Protein AF-A0A942J549-F1 (afdb_monomer)

Sequence (93 aa):
MAEHHLRRSLEALFDIGRHIIAKKGYGKPENYKQIIEKLGQHKVISPDFANKIQGMAGYRNRLGQEFCTAIARYFEIRQLKKPGKGLSDMVLY

Mean predicted aligned error: 11.93 Å

Foldseek 3Di:
DVLVVLLVVLVVLQVVLQVVCVVVVLDHDPFSLSSLVSCCVVPVDPVVVSVVCSVVSVVNVVVVVVVVVVVVVVVVVVVVPDDDDDPPPPPPD

Nearest PDB structures (foldseek):
  7aer-assembly1_B  TM=9.012E-01  e=1.333E-02  Shewanella oneidensis MR-1
  7bxo-assembly1_D  TM=8.888E-01  e=1.517E-02  Shewanella oneidensis MR-1
  7bxo-assembly1_F  TM=8.810E-01  e=2.237E-02  Shewanella oneidensis MR-1
  6m6w-assembly1_I  TM=7.567E-01  e=1.618E-02  Shewanella oneidensis MR-1
  6m6u-assembly1_I  TM=7.686E-01  e=1.727E-02  Shewanella oneidensis MR-1

Radius of gyration: 19.28 Å; Cα contacts (8 Å, |Δi|>4): 49; chains: 1; bounding box: 51×41×33 Å

pLDDT: mean 77.31, std 18.04, range [39.09, 96.62]

Secondary structure (DSSP, 8-state):
-HHHHHHHHHHHHHHHHHHHHHHHT----SSHHHHHHHHHHTTSS-HHHHHHHGGGHHHHHHHHHHHHHHHHHHHHHHHTT-----GGGSS--

Structure (mmCIF, N/CA/C/O backbone):
data_AF-A0A942J549-F1
#
_entry.id   AF-A0A942J549-F1
#
loop_
_atom_site.group_PDB
_atom_site.id
_atom_site.type_symbol
_atom_site.label_atom_id
_atom_site.label_alt_id
_atom_site.label_comp_id
_atom_site.label_asym_id
_atom_site.label_entity_id
_atom_site.label_seq_id
_atom_site.pdbx_PDB_ins_code
_atom_site.Cartn_x
_atom_site.Cartn_y
_atom_site.Cartn_z
_atom_site.occupancy
_atom_site.B_iso_or_equiv
_atom_site.auth_seq_id
_atom_site.auth_comp_id
_atom_site.auth_asym_id
_atom_site.auth_atom_id
_atom_site.pdbx_PDB_model_num
ATOM 1 N N . MET A 1 1 ? 7.550 0.473 -21.136 1.00 72.81 1 MET A N 1
ATOM 2 C CA . MET A 1 1 ? 6.103 0.804 -21.084 1.00 72.81 1 MET A CA 1
ATOM 3 C C . MET A 1 1 ? 5.384 0.093 -19.942 1.00 72.81 1 MET A C 1
ATOM 5 O O . MET A 1 1 ? 4.856 0.783 -19.082 1.00 72.81 1 MET A O 1
ATOM 9 N N . ALA A 1 2 ? 5.415 -1.243 -19.857 1.00 76.00 2 ALA A N 1
ATOM 10 C CA . ALA A 1 2 ? 4.747 -1.996 -18.781 1.00 76.00 2 ALA A CA 1
ATOM 11 C C . ALA A 1 2 ? 5.177 -1.584 -17.356 1.00 76.00 2 ALA A C 1
ATOM 13 O O . ALA A 1 2 ? 4.331 -1.360 -16.495 1.00 76.00 2 ALA A O 1
ATOM 14 N N . GLU A 1 3 ? 6.478 -1.393 -17.127 1.00 77.62 3 GLU A N 1
ATOM 15 C CA . GLU A 1 3 ? 7.022 -0.935 -15.840 1.00 77.62 3 GLU A CA 1
ATOM 16 C C . GLU A 1 3 ? 6.474 0.437 -15.409 1.00 77.62 3 GLU A C 1
ATOM 18 O O . GLU A 1 3 ? 6.066 0.620 -14.262 1.00 77.62 3 GLU A O 1
ATOM 23 N N . HIS A 1 4 ? 6.383 1.391 -16.343 1.00 77.44 4 HIS A N 1
ATOM 24 C CA . HIS A 1 4 ? 5.813 2.714 -16.076 1.00 77.44 4 HIS A CA 1
ATOM 25 C C . HIS A 1 4 ? 4.335 2.639 -15.681 1.00 77.44 4 HIS A C 1
ATOM 27 O O . HIS A 1 4 ? 3.918 3.317 -14.740 1.00 77.44 4 HIS A O 1
ATOM 33 N N . HIS A 1 5 ? 3.542 1.806 -16.361 1.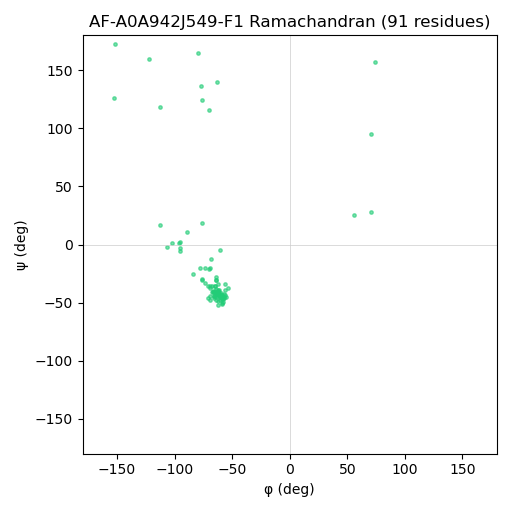00 82.25 5 HIS A N 1
ATOM 34 C CA . HIS A 1 5 ? 2.133 1.612 -16.016 1.00 82.25 5 HIS A CA 1
ATOM 35 C C . HIS A 1 5 ? 1.961 0.924 -14.658 1.00 82.25 5 HIS A C 1
ATOM 37 O O . HIS A 1 5 ? 1.116 1.348 -13.866 1.00 82.25 5 HIS A O 1
ATOM 43 N N . LEU A 1 6 ? 2.790 -0.080 -14.353 1.00 81.88 6 LEU A N 1
ATOM 44 C CA . LEU A 1 6 ? 2.790 -0.748 -13.052 1.00 81.88 6 LEU A CA 1
ATOM 45 C C . LEU A 1 6 ? 3.111 0.241 -11.928 1.00 81.88 6 LEU A C 1
ATOM 47 O O . LEU A 1 6 ? 2.376 0.324 -10.944 1.00 81.88 6 LEU A O 1
ATOM 51 N N . ARG A 1 7 ? 4.162 1.050 -12.097 1.00 83.69 7 ARG A N 1
ATOM 52 C CA . ARG A 1 7 ? 4.545 2.070 -11.116 1.00 83.69 7 ARG A CA 1
ATOM 53 C C . ARG A 1 7 ? 3.424 3.080 -10.876 1.00 83.69 7 ARG A C 1
ATOM 55 O O . ARG A 1 7 ? 3.105 3.362 -9.725 1.00 83.69 7 ARG A O 1
ATOM 62 N N . ARG A 1 8 ? 2.810 3.597 -11.943 1.00 85.62 8 ARG A N 1
ATOM 63 C CA . ARG A 1 8 ? 1.731 4.590 -11.836 1.00 85.62 8 ARG A CA 1
ATOM 64 C C . ARG A 1 8 ? 0.485 4.015 -11.160 1.00 85.62 8 ARG A C 1
ATOM 66 O O . ARG A 1 8 ? -0.161 4.701 -10.374 1.00 85.62 8 ARG A O 1
ATOM 73 N N . SER A 1 9 ? 0.190 2.742 -11.413 1.00 87.25 9 SER A N 1
ATOM 74 C CA . SER A 1 9 ? -0.902 2.025 -10.745 1.00 87.25 9 SER A CA 1
ATOM 75 C C . SER A 1 9 ? -0.627 1.839 -9.248 1.00 87.25 9 SER A C 1
ATOM 77 O O . SER A 1 9 ? -1.527 2.026 -8.434 1.00 87.25 9 SER A O 1
ATOM 79 N N . LEU A 1 10 ? 0.619 1.532 -8.868 1.00 88.56 10 LEU A N 1
ATOM 80 C CA . LEU A 1 10 ? 1.028 1.430 -7.463 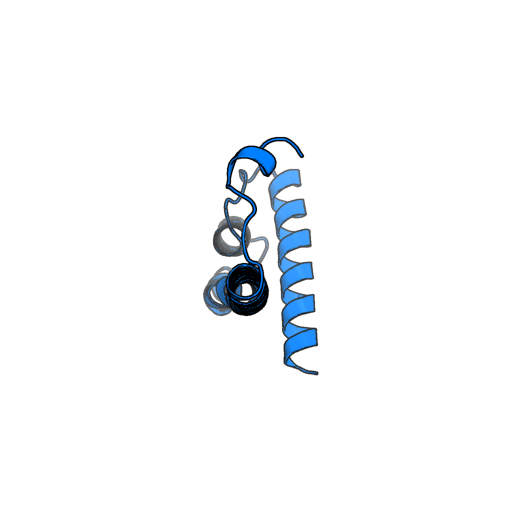1.00 88.56 10 LEU A CA 1
ATOM 81 C C . LEU A 1 10 ? 0.995 2.787 -6.746 1.00 88.56 10 LEU A C 1
ATOM 83 O O . LEU A 1 10 ? 0.539 2.856 -5.610 1.00 88.56 10 LEU A O 1
ATOM 87 N N . GLU A 1 11 ? 1.429 3.869 -7.397 1.00 88.38 11 GLU A N 1
ATOM 88 C CA . GLU A 1 11 ? 1.311 5.229 -6.847 1.00 88.38 11 GLU A CA 1
ATOM 89 C C . GLU A 1 11 ? -0.157 5.578 -6.562 1.00 88.38 11 GLU A C 1
ATOM 91 O O . GLU A 1 11 ? -0.490 5.924 -5.426 1.00 88.38 11 GLU A O 1
ATOM 96 N N . ALA A 1 12 ? -1.048 5.363 -7.536 1.00 90.75 12 ALA A N 1
ATOM 97 C CA . ALA A 1 12 ? -2.483 5.580 -7.357 1.00 90.75 12 ALA A CA 1
ATOM 98 C C . ALA A 1 12 ? -3.065 4.721 -6.219 1.00 90.75 12 ALA A C 1
ATOM 100 O O . ALA A 1 12 ? -3.808 5.230 -5.377 1.00 90.75 12 ALA A O 1
ATOM 101 N N . LEU A 1 13 ? -2.686 3.437 -6.144 1.00 91.44 13 LEU A N 1
ATOM 102 C CA . LEU A 1 13 ? -3.080 2.541 -5.054 1.00 91.44 13 LEU A CA 1
ATOM 103 C C . LEU A 1 13 ? -2.658 3.098 -3.688 1.00 91.44 13 LEU A C 1
ATOM 105 O O . LEU A 1 13 ? -3.454 3.098 -2.750 1.00 91.44 13 LEU A O 1
ATOM 109 N N . PHE A 1 14 ? -1.419 3.575 -3.556 1.00 91.75 14 PHE A N 1
ATOM 110 C CA . PHE A 1 14 ? -0.917 4.090 -2.285 1.00 91.75 14 PHE A CA 1
ATOM 111 C C . PHE A 1 14 ? -1.552 5.417 -1.888 1.00 91.75 14 PHE A C 1
ATOM 113 O O . PHE A 1 14 ? -1.766 5.636 -0.695 1.00 91.75 14 PHE A O 1
ATOM 120 N N . ASP A 1 15 ? -1.842 6.294 -2.844 1.00 92.25 15 ASP A N 1
ATOM 121 C CA . ASP A 1 15 ? -2.486 7.580 -2.573 1.00 92.25 15 ASP A CA 1
ATOM 122 C C . ASP A 1 15 ? -3.938 7.393 -2.134 1.00 92.25 15 ASP A C 1
ATOM 124 O O . ASP A 1 15 ? -4.337 7.900 -1.081 1.00 92.25 15 ASP A O 1
ATOM 128 N N . ILE A 1 16 ? -4.698 6.572 -2.864 1.00 94.19 16 ILE A N 1
ATOM 129 C CA . ILE A 1 16 ? -6.066 6.195 -2.489 1.00 94.19 16 ILE A CA 1
ATOM 130 C C . ILE A 1 16 ? -6.060 5.471 -1.140 1.00 94.19 16 ILE A C 1
ATOM 132 O O . ILE A 1 16 ? -6.848 5.797 -0.253 1.00 94.19 16 ILE A O 1
ATOM 136 N N . GLY A 1 17 ? -5.133 4.531 -0.948 1.00 93.94 17 GLY A N 1
ATOM 137 C CA . GLY A 1 17 ? -4.988 3.785 0.296 1.00 93.94 17 GLY A CA 1
ATOM 138 C C . GLY A 1 17 ? -4.738 4.686 1.504 1.00 93.94 17 GLY A C 1
ATOM 139 O O . GLY A 1 17 ? -5.426 4.562 2.518 1.00 93.94 17 GLY A O 1
ATOM 140 N N . ARG A 1 18 ? -3.809 5.645 1.386 1.00 94.44 18 ARG A N 1
ATOM 141 C CA . ARG A 1 18 ? -3.554 6.659 2.424 1.00 94.44 18 ARG A CA 1
ATOM 142 C C . ARG A 1 18 ? -4.791 7.502 2.707 1.00 94.44 18 ARG A C 1
ATOM 144 O O . ARG A 1 18 ? -5.099 7.735 3.873 1.00 94.44 18 ARG A O 1
ATOM 151 N N . HIS A 1 19 ? -5.503 7.927 1.666 1.00 95.50 19 HIS A N 1
ATOM 152 C CA . HIS A 1 19 ? -6.721 8.714 1.828 1.00 95.50 19 HIS A CA 1
ATOM 153 C C . HIS A 1 19 ? -7.804 7.939 2.594 1.00 95.50 19 HIS A C 1
ATOM 155 O O . HIS A 1 19 ? -8.394 8.473 3.534 1.00 95.50 19 HIS A O 1
ATOM 161 N N . ILE A 1 20 ? -8.025 6.664 2.257 1.00 96.00 20 ILE A N 1
ATOM 162 C CA . ILE A 1 20 ? -8.988 5.799 2.955 1.00 96.00 20 ILE A CA 1
ATOM 163 C C . ILE A 1 20 ? -8.590 5.615 4.421 1.00 96.00 20 ILE A C 1
ATOM 165 O O . ILE A 1 20 ? -9.421 5.807 5.307 1.00 96.00 20 ILE A O 1
ATOM 169 N N . ILE A 1 21 ? -7.323 5.280 4.680 1.00 96.06 21 ILE A N 1
ATOM 170 C CA . ILE A 1 21 ? -6.790 5.082 6.034 1.00 96.06 21 ILE A CA 1
ATOM 171 C C . ILE A 1 21 ? -6.986 6.337 6.892 1.00 96.06 21 ILE A C 1
ATOM 173 O O . ILE A 1 21 ? -7.460 6.230 8.024 1.00 96.06 21 ILE A O 1
ATOM 177 N N . ALA A 1 22 ? -6.682 7.519 6.347 1.00 95.62 22 ALA A N 1
ATOM 178 C CA . ALA A 1 22 ? -6.867 8.790 7.040 1.00 95.62 22 ALA A CA 1
ATOM 179 C C . ALA A 1 22 ? -8.350 9.067 7.328 1.00 95.62 22 ALA A C 1
ATOM 181 O O . ALA A 1 22 ? -8.713 9.361 8.463 1.00 95.62 22 ALA A O 1
ATOM 182 N N . LYS A 1 23 ? -9.221 8.900 6.325 1.00 96.62 23 LYS A N 1
ATOM 183 C CA . LYS A 1 23 ? -10.665 9.145 6.457 1.00 96.62 23 LYS A CA 1
ATOM 184 C C . LYS A 1 23 ? -11.343 8.200 7.450 1.00 96.62 23 LYS A C 1
ATOM 186 O O . LYS A 1 23 ? -12.341 8.567 8.061 1.00 96.62 23 LYS A O 1
ATOM 191 N N . LYS A 1 24 ? -10.835 6.975 7.586 1.00 95.00 24 LYS A N 1
ATOM 192 C CA . LYS A 1 24 ? -11.388 5.948 8.476 1.00 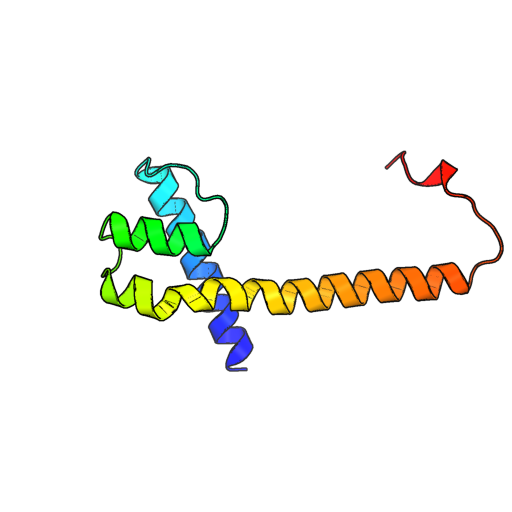95.00 24 LYS A CA 1
ATOM 193 C C . LYS A 1 24 ? -10.711 5.880 9.847 1.00 95.00 24 LYS A C 1
ATOM 195 O O . LYS A 1 24 ? -11.173 5.126 10.695 1.00 95.00 24 LYS A O 1
ATOM 200 N N . GLY A 1 25 ? -9.640 6.642 10.069 1.00 94.56 25 GLY A N 1
ATOM 201 C CA . GLY A 1 25 ? -8.927 6.657 11.346 1.00 94.56 25 GLY A CA 1
ATOM 202 C C . GLY A 1 25 ? -8.131 5.380 11.634 1.00 94.56 25 GLY A C 1
ATOM 203 O O . GLY A 1 25 ? -7.903 5.057 12.793 1.00 94.56 25 GLY A O 1
ATOM 204 N N . TYR A 1 26 ? -7.663 4.658 10.611 1.00 94.94 26 TYR A N 1
ATOM 205 C CA . TYR A 1 26 ? -6.925 3.390 10.779 1.00 94.94 26 TYR A CA 1
ATOM 206 C C . TYR A 1 26 ? -5.462 3.566 11.235 1.00 94.94 26 TYR A C 1
ATOM 208 O O . TYR A 1 26 ? -4.638 2.659 11.099 1.00 94.94 26 TYR A O 1
ATOM 216 N N . GLY A 1 27 ? -5.115 4.735 11.779 1.00 91.62 27 GLY A N 1
ATOM 217 C CA . GLY A 1 27 ? -3.753 5.113 12.160 1.00 91.62 27 GLY A CA 1
ATOM 218 C C . GLY A 1 27 ? -2.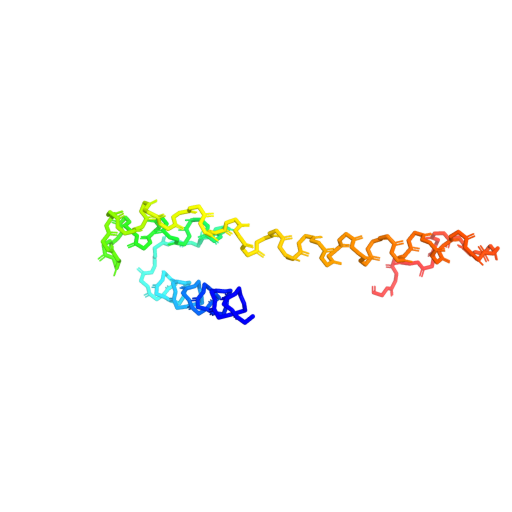855 5.448 10.964 1.00 91.62 27 GLY A C 1
ATOM 219 O O . GLY A 1 27 ? -3.093 5.021 9.835 1.00 91.62 27 GLY A O 1
ATOM 220 N N . LYS A 1 28 ? -1.797 6.228 11.201 1.00 90.81 28 LYS A N 1
ATOM 221 C CA . LYS A 1 28 ? -0.895 6.703 10.142 1.00 90.81 28 LYS A CA 1
ATOM 222 C C . LYS A 1 28 ? 0.046 5.574 9.682 1.00 90.81 28 LYS A C 1
ATOM 224 O O . LYS A 1 28 ? 0.744 5.019 10.522 1.00 90.81 28 LYS A O 1
ATOM 229 N N . PRO A 1 29 ? 0.085 5.225 8.384 1.00 90.50 29 PRO A N 1
ATOM 230 C CA . PRO A 1 29 ? 1.063 4.278 7.864 1.00 90.50 29 PRO A CA 1
ATOM 231 C C . PRO A 1 29 ? 2.434 4.956 7.721 1.00 90.50 29 PRO A C 1
ATOM 233 O O . PRO A 1 29 ? 2.526 6.075 7.214 1.00 90.50 29 PRO A O 1
ATOM 236 N N . GLU A 1 30 ? 3.495 4.270 8.134 1.00 87.44 30 GLU A N 1
ATOM 237 C CA . GLU A 1 30 ? 4.884 4.753 8.061 1.00 87.44 30 GLU A CA 1
ATOM 238 C C . GLU A 1 30 ? 5.521 4.507 6.691 1.00 87.44 30 GLU A C 1
ATOM 240 O O . GLU A 1 30 ? 6.446 5.204 6.281 1.00 87.44 30 GLU A O 1
ATOM 245 N N . ASN A 1 31 ? 5.032 3.502 5.965 1.00 86.94 31 ASN A N 1
ATOM 246 C CA . ASN A 1 31 ? 5.552 3.118 4.660 1.00 86.94 31 ASN A CA 1
ATOM 247 C C . ASN A 1 31 ? 4.461 2.478 3.786 1.00 86.94 31 ASN A C 1
ATOM 249 O O . ASN A 1 31 ? 3.350 2.192 4.234 1.00 86.94 31 ASN A O 1
ATOM 253 N N . TYR A 1 32 ? 4.787 2.233 2.516 1.00 89.31 32 TYR A N 1
ATOM 254 C CA . TYR A 1 32 ? 3.847 1.665 1.546 1.00 89.31 32 TYR A CA 1
ATOM 255 C C . TYR A 1 32 ? 3.381 0.247 1.891 1.00 89.31 32 TYR A C 1
ATOM 257 O O . TYR A 1 32 ? 2.243 -0.109 1.589 1.00 89.31 32 TYR A O 1
ATOM 265 N N . LYS A 1 33 ? 4.221 -0.552 2.559 1.00 90.81 33 LYS A N 1
ATOM 266 C CA . LYS A 1 33 ? 3.849 -1.903 2.995 1.00 90.81 33 LYS A CA 1
ATOM 267 C C . LYS A 1 33 ? 2.743 -1.839 4.052 1.00 90.81 33 LYS A C 1
ATOM 269 O O . LYS A 1 33 ? 1.741 -2.534 3.914 1.00 90.81 33 LYS A O 1
ATOM 274 N N . GLN A 1 34 ? 2.868 -0.929 5.018 1.00 93.38 34 GLN A N 1
ATOM 275 C CA . GLN A 1 34 ? 1.843 -0.704 6.039 1.00 93.38 34 GLN A CA 1
ATOM 276 C C . GLN A 1 34 ? 0.517 -0.194 5.454 1.00 93.38 34 GLN A C 1
ATOM 278 O O . GLN A 1 34 ? -0.538 -0.464 6.023 1.00 93.38 34 GLN A O 1
ATOM 283 N N . ILE A 1 35 ? 0.529 0.513 4.315 1.00 94.25 35 ILE A N 1
ATOM 284 C CA . ILE A 1 35 ? -0.717 0.879 3.615 1.00 94.25 35 ILE A CA 1
ATOM 285 C C . ILE A 1 35 ? -1.448 -0.389 3.165 1.00 94.25 35 ILE A C 1
ATOM 287 O O . ILE A 1 35 ? -2.621 -0.557 3.483 1.00 94.25 35 ILE A O 1
ATOM 291 N N . ILE A 1 36 ? -0.760 -1.297 2.465 1.00 94.12 36 ILE A N 1
ATOM 292 C CA . ILE A 1 36 ? -1.346 -2.558 1.981 1.00 94.12 36 ILE A CA 1
ATOM 293 C C . ILE A 1 36 ? -1.841 -3.411 3.158 1.00 94.12 36 ILE A C 1
ATOM 295 O O . ILE A 1 36 ? -2.960 -3.919 3.118 1.00 94.12 36 ILE A O 1
ATOM 299 N N . GLU A 1 37 ? -1.040 -3.522 4.222 1.00 94.44 37 GLU A N 1
ATOM 300 C CA . GLU A 1 37 ? -1.407 -4.255 5.440 1.00 94.44 37 GLU A CA 1
ATOM 301 C C . GLU A 1 37 ? -2.680 -3.702 6.073 1.00 94.44 37 GLU A C 1
ATOM 303 O O . GLU A 1 37 ? -3.616 -4.462 6.305 1.00 94.44 37 GLU A O 1
ATOM 308 N N . LYS A 1 38 ? -2.762 -2.385 6.294 1.00 95.44 38 LYS A N 1
ATOM 309 C CA . LYS A 1 38 ? -3.948 -1.752 6.884 1.00 95.44 38 LYS A CA 1
ATOM 310 C C . LYS A 1 38 ? -5.184 -1.930 6.004 1.00 95.44 38 LYS A C 1
ATOM 312 O O . LYS A 1 38 ? -6.260 -2.222 6.519 1.00 95.44 38 LYS A O 1
ATOM 317 N N . LEU A 1 39 ? -5.046 -1.799 4.683 1.00 95.00 39 LEU A N 1
ATOM 318 C CA . LEU A 1 39 ? -6.161 -2.028 3.760 1.00 95.00 39 LEU A CA 1
ATOM 319 C C . LEU A 1 39 ? -6.670 -3.477 3.824 1.00 95.00 39 LEU A C 1
ATOM 321 O O . LEU A 1 39 ? -7.882 -3.685 3.790 1.00 95.00 39 LEU A O 1
ATOM 325 N N . GLY A 1 40 ? -5.775 -4.461 3.953 1.00 95.50 40 GLY A N 1
ATOM 326 C CA . GLY A 1 40 ? -6.142 -5.869 4.132 1.00 95.50 40 GLY A CA 1
ATOM 327 C C . GLY A 1 40 ? -6.747 -6.165 5.509 1.00 95.50 40 GLY A C 1
ATOM 328 O O . GLY A 1 40 ? -7.803 -6.789 5.596 1.00 95.50 40 GLY A O 1
ATOM 329 N N . GLN A 1 41 ? -6.130 -5.665 6.585 1.00 96.50 41 GLN A N 1
ATOM 330 C CA . GLN A 1 41 ? -6.595 -5.820 7.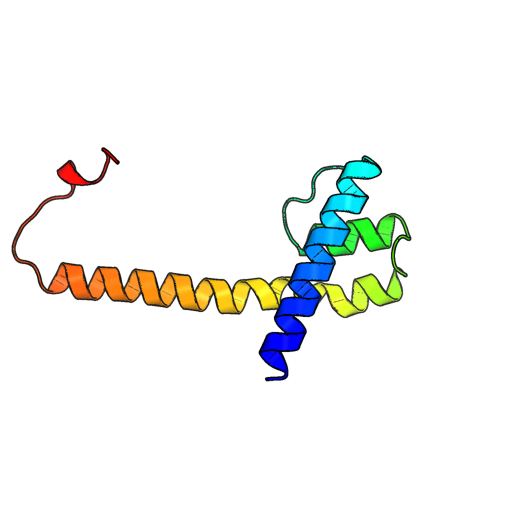973 1.00 96.50 41 GLN A CA 1
ATOM 331 C C . GLN A 1 41 ? -8.017 -5.283 8.162 1.00 96.50 41 GLN A C 1
ATOM 333 O O . GLN A 1 41 ? -8.853 -5.927 8.793 1.00 96.50 41 GLN A O 1
ATOM 338 N N . HIS A 1 42 ? -8.312 -4.125 7.566 1.00 96.19 42 HIS A N 1
ATOM 339 C CA . HIS A 1 42 ? -9.632 -3.502 7.622 1.00 96.19 42 HIS A CA 1
ATOM 340 C C . HIS A 1 42 ? -10.573 -3.947 6.493 1.00 96.19 42 HIS A C 1
ATOM 342 O O . HIS A 1 42 ? -11.639 -3.356 6.327 1.00 96.19 42 HIS A O 1
ATOM 348 N N . LYS A 1 43 ? -10.206 -4.989 5.730 1.00 95.75 43 LYS A N 1
ATOM 349 C CA . LY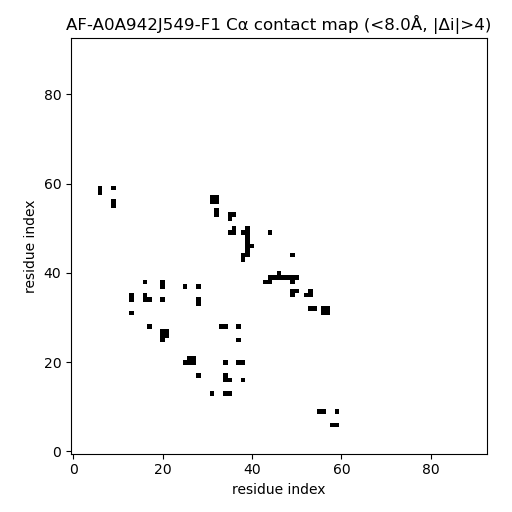S A 1 43 ? -11.016 -5.586 4.652 1.00 95.75 43 LYS A CA 1
ATOM 350 C C . LYS A 1 43 ? -11.452 -4.589 3.566 1.00 95.75 43 LYS A C 1
ATOM 352 O O . LYS A 1 43 ? -12.458 -4.804 2.898 1.00 95.75 43 LYS A O 1
ATOM 357 N N . VAL A 1 44 ? -10.697 -3.505 3.374 1.00 94.94 44 VAL A N 1
ATOM 358 C CA . VAL A 1 44 ? -10.896 -2.556 2.262 1.00 94.94 44 VAL A CA 1
ATOM 359 C C . VAL A 1 44 ? -10.523 -3.219 0.936 1.00 94.94 44 VAL A C 1
ATOM 361 O O . VAL A 1 44 ? -11.163 -2.990 -0.085 1.00 94.94 44 VAL A O 1
ATOM 364 N N . ILE A 1 45 ? -9.501 -4.070 0.973 1.00 93.38 45 ILE A N 1
ATOM 365 C CA . ILE A 1 45 ? -9.178 -5.041 -0.072 1.00 93.38 45 ILE A CA 1
ATOM 366 C C . ILE A 1 45 ? -9.184 -6.436 0.553 1.00 93.38 45 ILE A C 1
ATOM 368 O O . ILE A 1 45 ? -9.059 -6.567 1.774 1.00 93.38 45 ILE A O 1
ATOM 372 N N . SER A 1 46 ? -9.322 -7.488 -0.257 1.00 95.62 46 SER A N 1
ATOM 373 C CA . SER A 1 46 ? -9.290 -8.843 0.295 1.00 95.62 46 SER A CA 1
ATOM 374 C C . SER A 1 46 ? -7.921 -9.134 0.936 1.00 95.62 46 SER A C 1
ATOM 376 O O . SER A 1 46 ? -6.888 -8.744 0.377 1.00 95.62 46 SER A O 1
ATOM 378 N N . PRO A 1 47 ? -7.877 -9.826 2.090 1.00 92.94 47 PRO A N 1
ATOM 379 C CA . PRO A 1 47 ? -6.617 -10.186 2.741 1.00 92.94 47 PRO A CA 1
ATOM 380 C C . PRO A 1 47 ? -5.682 -10.989 1.826 1.00 92.94 47 PRO A C 1
ATOM 382 O O . PRO A 1 47 ? -4.481 -10.729 1.785 1.00 92.94 47 PRO A O 1
ATOM 385 N N . ASP A 1 48 ? -6.238 -11.899 1.022 1.00 93.69 48 ASP A N 1
ATOM 386 C CA . ASP A 1 48 ? -5.473 -12.683 0.046 1.00 93.69 48 ASP A CA 1
ATOM 387 C C . ASP A 1 48 ? -4.814 -11.799 -1.011 1.00 93.69 48 ASP A C 1
ATOM 389 O O . ASP A 1 48 ? -3.666 -12.023 -1.397 1.00 93.69 48 ASP A O 1
ATOM 393 N N . PHE A 1 49 ? -5.526 -10.772 -1.482 1.00 91.69 49 PHE A N 1
ATOM 394 C CA . PHE A 1 49 ? -4.968 -9.823 -2.433 1.00 91.69 49 PHE A CA 1
ATOM 395 C C . PHE A 1 49 ? -3.887 -8.961 -1.782 1.00 91.69 49 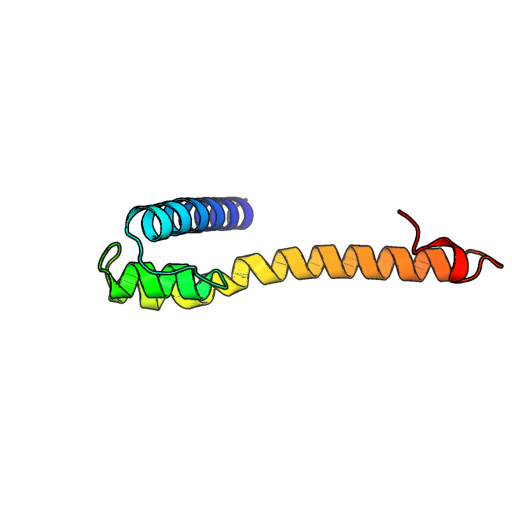PHE A C 1
ATOM 397 O O . PHE A 1 49 ? -2.810 -8.826 -2.358 1.00 91.69 49 PHE A O 1
ATOM 404 N N . ALA A 1 50 ? -4.125 -8.455 -0.567 1.00 92.94 50 ALA A N 1
ATOM 405 C CA . ALA A 1 50 ? -3.142 -7.686 0.196 1.00 92.94 50 ALA A CA 1
ATOM 406 C C . ALA A 1 50 ? -1.825 -8.460 0.386 1.00 92.94 50 ALA A C 1
ATOM 408 O O . ALA A 1 50 ? -0.747 -7.916 0.137 1.00 92.94 50 ALA A O 1
ATOM 409 N N . ASN A 1 51 ? -1.908 -9.746 0.742 1.00 92.38 51 ASN A N 1
ATOM 410 C CA . ASN A 1 51 ? -0.743 -10.620 0.884 1.00 92.38 51 ASN A CA 1
ATOM 411 C C . ASN A 1 51 ? 0.006 -10.814 -0.442 1.00 92.38 51 ASN A C 1
ATOM 413 O O . ASN A 1 51 ? 1.233 -10.736 -0.473 1.00 92.38 51 ASN A O 1
ATOM 417 N N . LYS A 1 52 ? -0.710 -11.000 -1.559 1.00 92.12 52 LYS A N 1
ATOM 418 C CA . LYS A 1 52 ? -0.091 -11.159 -2.889 1.00 92.12 52 LYS A CA 1
ATOM 419 C C . LYS A 1 52 ? 0.710 -9.931 -3.322 1.00 92.12 52 LYS A C 1
ATOM 421 O O . LYS A 1 52 ? 1.772 -10.075 -3.921 1.00 92.12 52 LYS A O 1
ATOM 426 N N . ILE A 1 53 ? 0.215 -8.726 -3.037 1.00 89.19 53 ILE A N 1
ATOM 427 C CA . ILE A 1 53 ? 0.832 -7.477 -3.519 1.00 89.19 53 ILE A CA 1
ATOM 428 C C . ILE A 1 53 ? 1.787 -6.831 -2.512 1.00 89.19 53 ILE A C 1
ATOM 430 O O . ILE A 1 53 ? 2.422 -5.826 -2.831 1.00 89.19 53 ILE A O 1
ATOM 434 N N . GLN A 1 54 ? 1.933 -7.397 -1.313 1.00 85.75 54 GLN A N 1
ATOM 435 C CA . GLN A 1 54 ? 2.755 -6.834 -0.239 1.00 85.75 54 GLN A CA 1
ATOM 436 C C . GLN A 1 54 ? 4.204 -6.550 -0.684 1.00 85.75 54 GLN A C 1
ATOM 438 O O . GLN A 1 54 ? 4.778 -5.520 -0.327 1.00 85.75 54 GLN A O 1
ATOM 443 N N . GLY A 1 55 ? 4.783 -7.423 -1.519 1.00 83.75 55 GLY A N 1
ATOM 444 C CA . GLY A 1 55 ? 6.136 -7.263 -2.071 1.00 83.75 55 GLY A CA 1
ATOM 445 C C . GLY A 1 55 ? 6.281 -6.120 -3.086 1.00 83.75 55 GLY A C 1
ATOM 446 O O . GLY A 1 55 ? 7.385 -5.608 -3.291 1.00 83.75 55 GLY A O 1
ATOM 447 N N . MET A 1 56 ? 5.179 -5.658 -3.685 1.00 83.44 56 MET A N 1
ATOM 448 C CA . MET A 1 56 ? 5.191 -4.572 -4.674 1.00 83.44 56 MET A CA 1
ATOM 449 C C . MET A 1 56 ? 5.438 -3.199 -4.039 1.00 83.44 56 MET A C 1
ATOM 451 O O . MET A 1 56 ? 5.926 -2.292 -4.713 1.00 83.44 56 MET A O 1
ATOM 455 N N . ALA A 1 57 ? 5.213 -3.054 -2.728 1.00 79.75 57 ALA A N 1
ATOM 456 C CA . ALA A 1 57 ? 5.582 -1.851 -1.979 1.00 79.75 57 ALA A CA 1
ATOM 457 C C . ALA A 1 57 ? 7.081 -1.515 -2.093 1.00 79.75 57 ALA A C 1
ATOM 459 O O . ALA A 1 57 ? 7.453 -0.344 -2.148 1.00 79.75 57 ALA A O 1
ATOM 460 N N . GLY A 1 58 ? 7.944 -2.533 -2.188 1.00 70.38 58 GLY A N 1
ATOM 461 C CA . GLY A 1 58 ? 9.385 -2.351 -2.379 1.00 70.38 58 GLY A CA 1
ATOM 462 C C . GLY A 1 58 ? 9.787 -2.001 -3.817 1.00 70.38 58 GLY A C 1
ATOM 463 O O . GLY A 1 58 ? 10.865 -1.448 -4.030 1.00 70.38 58 GLY A O 1
ATOM 464 N N . TYR A 1 59 ? 8.935 -2.287 -4.807 1.00 66.75 59 TYR A N 1
ATOM 465 C CA . TYR A 1 59 ? 9.222 -2.025 -6.222 1.00 66.75 59 TYR A CA 1
ATOM 466 C C . TYR A 1 59 ? 9.279 -0.519 -6.518 1.00 66.75 59 TYR A C 1
ATOM 468 O O . TYR A 1 59 ? 10.157 -0.057 -7.241 1.00 66.75 59 TYR A O 1
ATOM 476 N N . ARG A 1 60 ? 8.430 0.278 -5.854 1.00 64.62 60 ARG A N 1
ATOM 477 C CA . ARG A 1 60 ? 8.483 1.747 -5.935 1.00 64.62 60 ARG A CA 1
ATOM 478 C C . ARG A 1 60 ? 9.780 2.321 -5.350 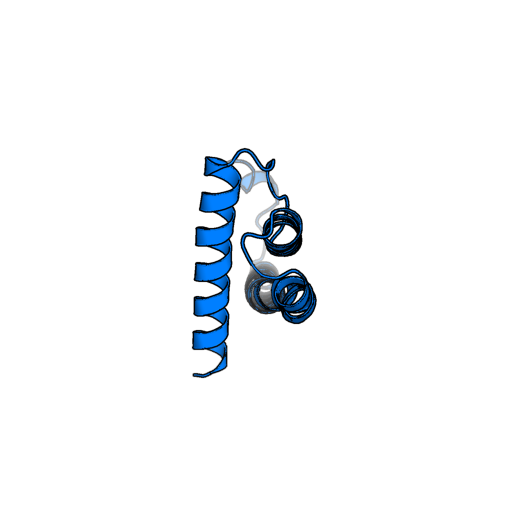1.00 64.62 60 ARG A C 1
ATOM 480 O O . ARG A 1 60 ? 10.291 3.311 -5.869 1.00 64.62 60 ARG A O 1
ATOM 487 N N . ASN A 1 61 ? 10.322 1.718 -4.289 1.00 59.44 61 ASN A N 1
ATOM 488 C CA . ASN A 1 61 ? 11.527 2.222 -3.620 1.00 59.44 61 ASN A CA 1
ATOM 489 C C . ASN A 1 61 ? 12.816 1.931 -4.400 1.00 59.44 61 ASN A C 1
ATOM 491 O O . ASN A 1 61 ? 13.734 2.741 -4.337 1.00 59.44 61 ASN A O 1
ATOM 495 N N . ARG A 1 62 ? 12.882 0.838 -5.170 1.00 57.25 62 ARG A N 1
ATOM 496 C CA . ARG A 1 62 ? 14.083 0.476 -5.947 1.00 57.25 62 ARG A CA 1
ATOM 497 C C . ARG A 1 62 ? 14.424 1.503 -7.032 1.00 57.25 62 ARG A C 1
ATOM 499 O O . ARG A 1 62 ? 15.554 1.966 -7.089 1.00 57.25 62 ARG A O 1
ATOM 506 N N . LEU A 1 63 ? 13.429 1.960 -7.789 1.00 51.41 63 LEU A N 1
ATOM 507 C CA . LEU A 1 63 ? 13.636 2.984 -8.820 1.00 51.41 63 LEU A CA 1
ATOM 508 C C . LEU A 1 63 ? 13.955 4.364 -8.228 1.00 51.41 63 LEU A C 1
ATOM 510 O O . LEU A 1 63 ? 14.785 5.090 -8.759 1.00 51.41 63 LEU A O 1
ATOM 514 N N . GLY A 1 64 ? 13.329 4.739 -7.107 1.00 51.91 64 GLY A N 1
ATOM 515 C CA . GLY A 1 64 ? 13.671 5.985 -6.408 1.00 51.91 64 GLY A CA 1
ATOM 516 C C . GLY A 1 64 ? 15.098 5.971 -5.852 1.00 51.91 64 GLY A C 1
ATOM 517 O O . GLY A 1 64 ? 15.811 6.968 -5.963 1.00 51.91 64 GLY A O 1
ATOM 518 N N . GLN A 1 65 ? 15.526 4.826 -5.310 1.00 57.47 65 GLN A N 1
ATOM 519 C CA . GLN A 1 65 ? 16.888 4.617 -4.826 1.00 57.47 65 GLN A CA 1
ATOM 520 C C . GLN A 1 65 ? 17.905 4.773 -5.960 1.00 57.47 65 GLN A C 1
ATOM 522 O O . GLN A 1 65 ? 18.895 5.466 -5.769 1.00 57.47 65 GLN A O 1
ATOM 527 N N . GLU A 1 66 ? 17.646 4.212 -7.143 1.00 56.00 66 GLU A N 1
ATOM 528 C CA . GLU A 1 66 ? 18.529 4.354 -8.309 1.00 56.00 66 GLU A CA 1
ATOM 529 C C . GLU A 1 66 ? 18.715 5.818 -8.730 1.00 56.00 66 GLU A C 1
ATOM 531 O O . GLU A 1 66 ? 19.846 6.240 -8.974 1.00 56.00 66 GLU A O 1
ATOM 536 N N . PHE A 1 67 ? 17.649 6.628 -8.731 1.00 53.72 67 PHE A N 1
ATOM 537 C CA . PHE A 1 67 ? 17.758 8.068 -8.996 1.00 53.72 67 PHE A CA 1
ATOM 538 C C . PHE A 1 67 ? 18.534 8.812 -7.902 1.00 53.72 67 PHE A C 1
ATOM 540 O O . PHE A 1 67 ? 19.410 9.613 -8.225 1.00 53.72 67 PHE A O 1
ATOM 547 N N . CYS A 1 68 ? 18.273 8.540 -6.618 1.00 52.12 68 CYS A N 1
ATOM 548 C CA . CYS A 1 68 ? 19.045 9.132 -5.518 1.00 52.12 68 CYS A CA 1
ATOM 549 C C . CYS A 1 68 ? 20.524 8.732 -5.576 1.00 52.12 68 CYS A C 1
ATOM 551 O O . CYS A 1 68 ? 21.394 9.575 -5.379 1.00 52.12 68 CYS A O 1
ATOM 553 N N . THR A 1 69 ? 20.824 7.473 -5.897 1.00 59.50 69 THR A N 1
ATOM 554 C CA . THR A 1 69 ? 22.191 6.977 -6.080 1.00 59.50 69 THR A CA 1
ATOM 555 C C . THR A 1 69 ? 22.859 7.626 -7.291 1.00 59.50 69 THR A C 1
ATOM 557 O O . THR A 1 69 ? 24.020 8.019 -7.202 1.00 59.50 69 THR A O 1
ATOM 560 N N . ALA A 1 70 ? 22.142 7.808 -8.403 1.00 62.00 70 ALA A N 1
ATOM 561 C CA . ALA A 1 70 ? 22.656 8.512 -9.575 1.00 62.00 70 ALA A CA 1
ATOM 562 C C . ALA A 1 70 ? 22.960 9.988 -9.271 1.00 62.00 70 ALA A C 1
ATOM 564 O O . ALA A 1 70 ? 24.012 10.492 -9.664 1.00 62.00 70 ALA A O 1
ATOM 565 N N . ILE A 1 71 ? 22.083 10.665 -8.525 1.00 64.44 71 ILE A N 1
ATOM 566 C CA . ILE A 1 71 ? 22.279 12.050 -8.085 1.00 64.44 71 ILE A CA 1
ATOM 567 C C . ILE A 1 71 ? 23.459 12.151 -7.107 1.00 64.44 71 ILE A C 1
ATOM 569 O O . ILE A 1 71 ? 24.327 13.000 -7.296 1.00 64.44 71 ILE A O 1
ATOM 573 N N . ALA A 1 72 ? 23.548 11.265 -6.111 1.00 67.00 72 ALA A N 1
ATOM 574 C CA . ALA A 1 72 ? 24.664 11.222 -5.164 1.00 67.00 72 ALA A CA 1
ATOM 575 C C . ALA A 1 72 ? 26.009 11.011 -5.881 1.00 67.00 72 ALA A C 1
ATOM 577 O O . ALA A 1 72 ? 26.954 11.767 -5.664 1.00 67.00 72 ALA A O 1
ATOM 578 N N . ARG A 1 73 ? 26.060 10.063 -6.827 1.00 63.03 73 ARG A N 1
ATOM 579 C CA . ARG A 1 73 ? 27.244 9.799 -7.657 1.00 63.03 73 ARG A CA 1
ATOM 580 C C . ARG A 1 73 ? 27.595 10.990 -8.558 1.00 63.03 73 ARG A C 1
ATOM 582 O O . ARG A 1 73 ? 28.770 11.301 -8.741 1.00 63.03 73 ARG A O 1
ATOM 589 N N . TYR A 1 74 ? 26.600 11.688 -9.109 1.00 68.75 74 TYR A N 1
ATOM 590 C CA . TYR A 1 74 ? 26.820 12.918 -9.876 1.00 68.75 74 TYR A CA 1
ATOM 591 C C . TYR A 1 74 ? 27.432 14.031 -9.011 1.00 68.75 74 TYR A C 1
ATOM 593 O O . TYR A 1 74 ? 28.367 14.704 -9.451 1.00 68.75 74 TYR A O 1
ATOM 601 N N . PHE A 1 75 ? 26.955 14.203 -7.774 1.00 70.75 75 PHE A N 1
ATOM 602 C CA . PHE A 1 75 ? 27.540 15.155 -6.832 1.00 70.75 75 PHE A CA 1
ATOM 603 C C . PHE A 1 75 ? 28.978 14.780 -6.444 1.00 70.75 75 PHE A C 1
ATOM 605 O O . PHE A 1 75 ? 29.838 15.657 -6.491 1.00 70.75 75 PHE A O 1
ATOM 612 N N . GLU A 1 76 ? 29.285 13.511 -6.156 1.00 72.56 76 GLU A N 1
ATOM 613 C CA . GLU A 1 76 ? 30.659 13.049 -5.869 1.00 72.56 76 GLU A CA 1
ATOM 614 C C . GLU A 1 76 ? 31.631 13.343 -7.020 1.00 72.56 76 GLU A C 1
ATOM 616 O O . GLU A 1 76 ? 32.674 13.966 -6.817 1.00 72.56 76 GLU A O 1
ATOM 621 N N . ILE A 1 77 ? 31.265 12.980 -8.254 1.00 71.00 77 ILE A N 1
ATOM 622 C CA . ILE A 1 77 ? 32.100 13.222 -9.443 1.00 71.00 77 ILE A CA 1
ATOM 623 C C . ILE A 1 77 ? 32.318 14.727 -9.673 1.00 71.00 77 ILE A C 1
ATOM 625 O O . ILE A 1 77 ? 33.386 15.151 -10.122 1.00 71.00 77 ILE A O 1
ATOM 629 N N . ARG A 1 78 ? 31.319 15.560 -9.356 1.00 64.19 78 ARG A N 1
ATOM 630 C CA . ARG A 1 78 ? 31.406 17.019 -9.497 1.00 64.19 78 ARG A CA 1
ATOM 631 C C . ARG A 1 78 ? 32.240 17.673 -8.389 1.00 64.19 78 ARG A C 1
ATOM 633 O O . ARG A 1 78 ? 32.879 18.687 -8.666 1.00 64.19 78 ARG A O 1
ATOM 640 N N . GLN A 1 79 ? 32.284 17.097 -7.185 1.00 60.31 79 GLN A N 1
ATOM 641 C CA . GLN A 1 79 ? 33.177 17.541 -6.107 1.00 60.31 79 GLN A CA 1
ATOM 642 C C . GLN A 1 79 ? 34.640 17.146 -6.362 1.00 60.31 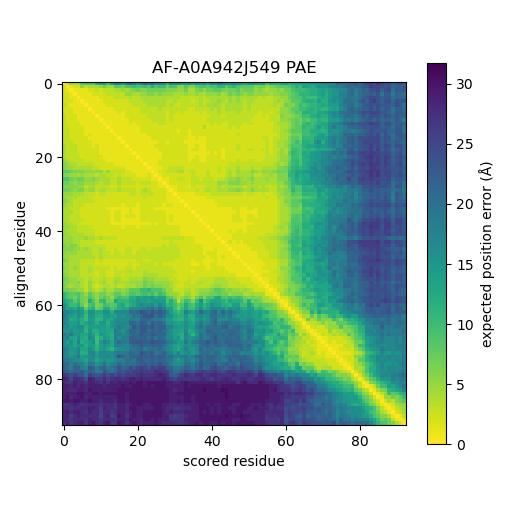79 GLN A C 1
ATOM 644 O O . GLN A 1 79 ? 35.530 17.950 -6.103 1.00 60.31 79 GLN A O 1
ATOM 649 N N . LEU A 1 80 ? 34.900 15.998 -7.001 1.00 55.59 80 LEU A N 1
ATOM 650 C CA . LEU A 1 80 ? 36.253 15.599 -7.428 1.00 55.59 80 LEU A CA 1
ATOM 651 C C . LEU A 1 80 ? 36.839 16.467 -8.563 1.00 55.59 80 LEU A C 1
ATOM 653 O O . LEU A 1 80 ? 38.035 16.394 -8.836 1.00 55.59 80 LEU A O 1
ATOM 657 N N . LYS A 1 81 ? 36.026 17.305 -9.224 1.00 53.25 81 LYS A N 1
ATOM 658 C CA . LYS A 1 81 ? 36.459 18.212 -10.306 1.00 53.25 81 LYS A CA 1
ATOM 659 C C . LYS A 1 81 ? 36.625 19.679 -9.898 1.00 53.25 81 LYS A C 1
ATOM 661 O O . LYS A 1 81 ? 36.966 20.490 -10.759 1.00 53.25 81 LYS A O 1
ATOM 666 N N . LYS A 1 82 ? 36.403 20.057 -8.634 1.00 46.44 82 LYS A N 1
ATOM 667 C CA . LYS A 1 82 ? 36.629 21.439 -8.180 1.00 46.44 82 LYS A CA 1
ATOM 668 C C . LYS A 1 82 ? 37.793 21.521 -7.191 1.00 46.44 82 LYS A C 1
ATOM 670 O O . LYS A 1 82 ? 37.671 20.981 -6.095 1.00 46.44 82 LYS A O 1
ATOM 675 N N . PRO A 1 83 ? 38.879 22.252 -7.505 1.00 44.69 83 PRO A N 1
ATOM 676 C CA . PRO A 1 83 ? 39.817 22.658 -6.474 1.00 44.69 83 PRO A CA 1
ATOM 677 C C . PRO A 1 83 ? 39.137 23.718 -5.590 1.00 44.69 83 PRO A C 1
ATOM 679 O O . PRO A 1 83 ? 38.771 24.789 -6.067 1.00 44.69 83 PRO A O 1
ATOM 682 N N . GLY A 1 84 ? 38.938 23.377 -4.314 1.00 54.25 84 GLY A N 1
ATOM 683 C CA . GLY A 1 84 ? 38.715 24.303 -3.200 1.00 54.25 84 GLY A CA 1
ATOM 684 C C . GLY A 1 84 ? 37.381 25.054 -3.156 1.00 54.25 84 GLY A C 1
ATOM 685 O O . GLY A 1 84 ? 37.294 26.151 -3.689 1.00 54.25 84 GLY A O 1
ATOM 686 N N . LYS A 1 85 ? 36.395 24.533 -2.409 1.00 51.22 85 LYS A N 1
ATOM 687 C CA . LYS A 1 85 ? 35.522 25.308 -1.494 1.00 51.22 85 LYS A CA 1
ATOM 688 C C . LYS A 1 85 ? 35.042 24.381 -0.370 1.00 51.22 85 LYS A C 1
ATOM 690 O O . LYS A 1 85 ? 34.567 23.285 -0.650 1.00 51.22 85 LYS A O 1
ATOM 695 N N . GLY A 1 86 ? 35.269 24.790 0.878 1.00 48.72 86 GLY A N 1
ATOM 696 C CA . GLY A 1 86 ? 35.057 23.979 2.079 1.00 48.72 86 GLY A CA 1
ATOM 697 C C . GLY A 1 86 ? 33.598 23.899 2.538 1.00 48.72 86 GLY A C 1
ATOM 698 O O . GLY A 1 86 ? 32.751 24.688 2.134 1.00 48.72 86 GLY A O 1
ATOM 699 N N . LEU A 1 87 ? 33.340 22.931 3.422 1.00 50.12 87 LEU A N 1
ATOM 700 C CA . LEU A 1 87 ? 32.038 22.531 3.982 1.00 50.12 87 LEU A CA 1
ATOM 701 C C . LEU A 1 87 ? 31.275 23.614 4.780 1.00 50.12 87 LEU A C 1
ATOM 703 O O . LEU A 1 87 ? 30.141 23.368 5.181 1.00 50.12 87 LEU A O 1
ATOM 707 N N . SER A 1 88 ? 31.851 24.798 5.012 1.00 51.78 88 SER A N 1
ATOM 708 C CA . SER A 1 88 ? 31.223 25.881 5.788 1.00 51.78 88 SER A CA 1
ATOM 709 C C . SER A 1 88 ? 30.030 26.542 5.091 1.00 51.78 88 SER A C 1
ATOM 711 O O . SER A 1 88 ? 29.186 27.128 5.761 1.00 51.78 88 SER A O 1
ATOM 713 N N . ASP A 1 89 ? 29.929 26.426 3.765 1.00 47.56 89 ASP A N 1
ATOM 714 C CA . ASP A 1 89 ? 28.998 27.239 2.970 1.00 47.56 89 ASP A CA 1
ATOM 715 C C . ASP A 1 89 ? 27.663 26.528 2.661 1.00 47.56 89 ASP A C 1
ATOM 717 O O . ASP A 1 89 ? 26.811 27.085 1.971 1.00 47.56 89 ASP A O 1
ATOM 721 N N . MET A 1 90 ? 27.464 25.291 3.139 1.00 48.34 90 MET A N 1
ATOM 722 C CA . MET A 1 90 ? 26.347 24.426 2.713 1.00 48.34 90 MET A CA 1
ATOM 723 C C . MET A 1 90 ? 25.220 24.255 3.748 1.00 48.34 90 MET A C 1
ATOM 725 O O . MET A 1 90 ? 24.236 23.589 3.453 1.00 48.34 90 MET A O 1
ATOM 729 N N . VAL A 1 91 ? 25.332 24.842 4.947 1.00 39.25 91 VAL A N 1
ATOM 730 C CA . VAL A 1 91 ? 24.335 24.685 6.036 1.00 39.25 91 VAL A CA 1
ATOM 731 C C . VAL A 1 91 ? 23.304 25.832 6.071 1.00 39.25 91 VAL A C 1
ATOM 733 O O . VAL A 1 91 ? 22.435 25.859 6.934 1.00 39.25 91 VAL A O 1
ATOM 736 N N . LEU A 1 92 ? 23.365 26.784 5.134 1.00 40.34 92 LEU A N 1
ATOM 737 C CA . LEU A 1 92 ? 22.559 28.015 5.183 1.00 40.34 92 LEU A CA 1
ATOM 738 C C . LEU A 1 92 ? 21.469 28.171 4.106 1.00 40.34 92 LEU A C 1
ATOM 740 O O . LEU A 1 92 ? 20.962 29.278 3.951 1.00 40.34 92 LEU A O 1
ATOM 744 N N . TYR A 1 93 ? 21.055 27.110 3.408 1.00 39.09 93 TYR A N 1
ATOM 745 C CA . TYR A 1 93 ? 19.887 27.159 2.510 1.00 39.09 93 TYR A CA 1
ATOM 746 C C . TYR A 1 93 ? 19.026 25.901 2.588 1.00 39.09 93 TYR A C 1
ATOM 748 O O . TYR A 1 93 ? 19.602 24.793 2.517 1.00 39.09 93 TYR A O 1
#

Solvent-accessible surface area (backbone atoms only — not comparable to full-atom values): 5503 Å² total; per-residue (Å²): 109,69,67,61,53,52,51,53,52,50,52,52,50,51,53,53,42,50,52,51,31,62,76,69,64,71,59,87,63,91,47,62,48,48,39,39,50,51,33,18,76,70,60,76,40,55,52,71,57,29,63,71,49,43,68,55,44,54,58,63,51,54,60,52,47,53,51,52,50,52,51,52,50,51,50,52,59,54,55,79,70,53,90,82,82,72,83,83,78,69,83,81,122